Protein AF-A0A2M7LKX9-F1 (afdb_monomer_lite)

pLDDT: mean 75.67, std 16.14, range [43.53, 94.88]

Structure (mmCIF, N/CA/C/O backbone):
data_AF-A0A2M7LKX9-F1
#
_entry.id   AF-A0A2M7LKX9-F1
#
loop_
_atom_site.group_PDB
_atom_site.id
_atom_site.type_symbol
_atom_site.label_atom_id
_atom_site.label_alt_id
_atom_site.label_comp_id
_atom_site.label_asym_id
_atom_site.label_entity_id
_atom_site.label_seq_id
_atom_site.pdbx_PDB_ins_code
_atom_site.Cartn_x
_atom_site.Cartn_y
_atom_site.Cartn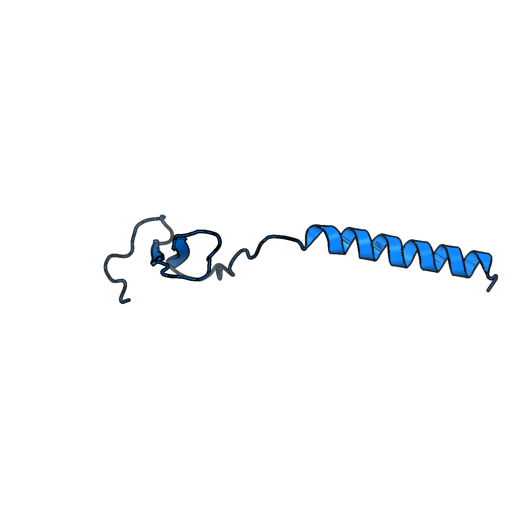_z
_atom_site.occupancy
_atom_site.B_iso_or_equiv
_atom_site.auth_seq_id
_atom_site.auth_comp_id
_atom_site.auth_asym_id
_atom_site.auth_atom_id
_atom_site.pdbx_PDB_model_num
ATOM 1 N N . MET A 1 1 ? 41.328 12.201 33.470 1.00 62.72 1 MET A N 1
ATOM 2 C CA . MET A 1 1 ? 40.442 13.053 32.643 1.00 62.72 1 MET A CA 1
ATOM 3 C C . MET A 1 1 ? 39.759 14.056 33.547 1.00 62.72 1 MET A C 1
ATOM 5 O O . MET A 1 1 ? 39.305 13.668 34.614 1.00 62.72 1 MET A O 1
ATOM 9 N N . ASN A 1 2 ? 39.683 15.320 33.139 1.00 81.75 2 ASN A N 1
ATOM 10 C CA . ASN A 1 2 ? 38.958 16.326 33.910 1.00 81.75 2 ASN A CA 1
ATOM 11 C C . ASN A 1 2 ? 37.455 16.093 33.738 1.00 81.75 2 ASN A C 1
ATOM 13 O O . ASN A 1 2 ? 36.996 15.867 32.618 1.00 81.75 2 ASN A O 1
ATOM 17 N N . THR A 1 3 ? 36.679 16.188 34.818 1.00 85.62 3 THR A N 1
ATOM 18 C CA . THR A 1 3 ? 35.218 15.985 34.795 1.00 85.62 3 THR A CA 1
ATOM 19 C C . THR A 1 3 ? 34.533 16.870 33.751 1.00 85.62 3 THR A C 1
ATOM 21 O O . THR A 1 3 ? 33.608 16.439 33.074 1.00 85.62 3 THR A O 1
ATOM 24 N N . LYS A 1 4 ? 35.055 18.085 33.533 1.00 85.88 4 LYS A N 1
ATOM 25 C CA . LYS A 1 4 ? 34.593 18.999 32.477 1.00 85.88 4 LYS A CA 1
ATOM 26 C C . LYS A 1 4 ? 34.794 18.416 31.073 1.00 85.88 4 LYS A C 1
ATOM 28 O O . LYS A 1 4 ? 33.884 18.465 30.259 1.00 85.88 4 LYS A O 1
ATOM 33 N N . THR A 1 5 ? 35.954 17.819 30.803 1.00 87.38 5 THR A N 1
ATOM 34 C CA . THR A 1 5 ? 36.253 17.166 29.518 1.00 87.38 5 THR A CA 1
ATOM 35 C C . THR A 1 5 ? 35.369 15.937 29.301 1.00 87.38 5 THR A C 1
ATOM 37 O O . THR A 1 5 ? 34.899 15.715 28.192 1.00 87.38 5 THR A O 1
ATOM 40 N N . PHE A 1 6 ? 35.087 15.176 30.362 1.00 88.56 6 PHE A N 1
ATOM 41 C CA . PHE A 1 6 ? 34.174 14.033 30.297 1.00 88.56 6 PHE A CA 1
ATOM 42 C C . PHE A 1 6 ? 32.737 14.453 29.942 1.00 88.56 6 PHE A C 1
ATOM 44 O O . PHE A 1 6 ? 32.131 13.861 29.054 1.00 88.56 6 PHE A O 1
ATOM 51 N N . LEU A 1 7 ? 32.217 15.517 30.568 1.00 88.31 7 LEU A N 1
ATOM 52 C CA . LEU A 1 7 ? 30.865 16.016 30.287 1.00 88.31 7 LEU A CA 1
ATOM 53 C C . LEU A 1 7 ? 30.710 16.549 28.856 1.00 88.31 7 LEU A C 1
ATOM 55 O O . LEU A 1 7 ? 29.673 16.326 28.237 1.00 88.31 7 LEU A O 1
ATOM 59 N N . VAL A 1 8 ? 31.740 17.203 28.310 1.00 90.88 8 VAL A N 1
ATOM 60 C CA . VAL A 1 8 ? 31.723 17.689 26.919 1.00 90.88 8 VAL A CA 1
ATOM 61 C C . VAL A 1 8 ? 31.660 16.524 25.929 1.00 90.88 8 VAL A C 1
ATOM 63 O O . VAL A 1 8 ? 30.860 16.558 24.998 1.00 90.88 8 VAL A O 1
ATOM 66 N N . ILE A 1 9 ? 32.446 15.467 26.151 1.00 88.88 9 ILE A N 1
ATOM 67 C CA . ILE A 1 9 ? 32.435 14.276 25.289 1.00 88.88 9 ILE A CA 1
ATOM 68 C C . ILE A 1 9 ? 31.072 13.572 25.352 1.00 88.88 9 ILE A C 1
ATOM 70 O O . ILE A 1 9 ? 30.528 13.197 24.315 1.00 88.88 9 ILE A O 1
ATOM 74 N N . LEU A 1 10 ? 30.489 13.445 26.547 1.00 88.50 10 LEU A N 1
ATOM 75 C CA . LEU A 1 10 ? 29.179 12.819 26.731 1.00 88.50 10 LEU A CA 1
ATOM 76 C C . LEU A 1 10 ? 28.059 13.597 26.019 1.00 88.50 10 LEU A C 1
ATOM 78 O O . LEU A 1 10 ? 2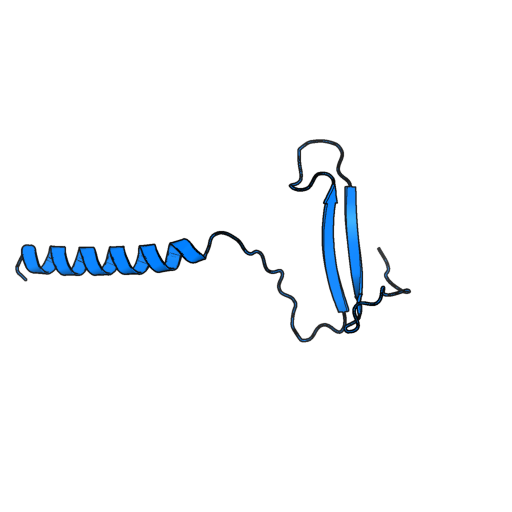7.219 12.992 25.358 1.00 88.50 10 LEU A O 1
ATOM 82 N N . ALA A 1 11 ? 28.071 14.929 26.105 1.00 86.62 11 ALA A N 1
ATOM 83 C CA . ALA A 1 11 ? 27.079 15.777 25.446 1.00 86.62 11 ALA A CA 1
ATOM 84 C C . ALA A 1 11 ? 27.127 15.658 23.913 1.00 86.62 11 ALA A C 1
ATOM 86 O O . ALA A 1 11 ? 26.081 15.584 23.271 1.00 86.62 11 ALA A O 1
ATOM 87 N N . ILE A 1 12 ? 28.328 15.580 23.329 1.00 86.12 12 ILE A N 1
ATOM 88 C CA . ILE A 1 12 ? 28.501 15.392 21.880 1.00 86.12 12 ILE A CA 1
ATOM 89 C C . ILE A 1 12 ? 27.935 14.032 21.445 1.00 86.12 12 ILE A C 1
ATOM 91 O O . ILE A 1 12 ? 27.231 13.955 20.443 1.00 86.12 12 ILE A O 1
ATOM 95 N N . LEU A 1 13 ? 28.188 12.974 22.217 1.00 84.94 13 LEU A N 1
ATOM 96 C CA . LEU A 1 13 ? 27.777 11.604 21.887 1.00 84.94 13 LEU A CA 1
ATOM 97 C C . LEU A 1 13 ? 26.249 11.406 21.965 1.00 84.94 13 LEU A C 1
ATOM 99 O O . LEU A 1 13 ? 25.652 10.725 21.131 1.00 84.94 13 LEU A O 1
ATOM 103 N N . VAL A 1 14 ? 25.589 12.051 22.930 1.00 80.94 14 VAL A N 1
ATOM 104 C CA . VAL A 1 14 ? 24.117 12.060 23.025 1.00 80.94 14 VAL A CA 1
ATOM 105 C C . VAL A 1 14 ? 23.496 12.951 21.940 1.00 80.94 14 VAL A C 1
ATOM 107 O O . VAL A 1 14 ? 22.478 12.591 21.352 1.00 80.94 14 VAL A O 1
ATOM 110 N N . GLY A 1 15 ? 24.122 14.088 21.619 1.00 75.44 15 GLY A N 1
ATOM 111 C CA . GLY A 1 15 ? 23.643 14.989 20.569 1.00 75.44 15 GLY A CA 1
ATOM 112 C C . GLY A 1 15 ? 23.621 14.341 19.182 1.00 75.44 15 GLY A C 1
ATOM 113 O O . GLY A 1 15 ? 22.637 14.477 18.459 1.00 75.44 15 GLY A O 1
ATOM 114 N N . THR A 1 16 ? 24.663 13.589 18.816 1.00 72.69 16 THR A N 1
ATOM 115 C CA . THR A 1 16 ? 24.742 12.934 17.497 1.00 72.69 16 THR A CA 1
ATOM 116 C C . THR A 1 16 ? 23.748 11.782 17.340 1.00 72.69 16 THR A C 1
ATOM 118 O O . THR A 1 16 ? 23.165 11.619 16.269 1.00 72.69 16 THR A O 1
ATOM 121 N N . THR A 1 17 ? 23.503 11.007 18.399 1.00 66.25 17 THR A N 1
ATOM 122 C CA . THR A 1 17 ? 22.540 9.890 18.372 1.00 66.25 17 THR A CA 1
ATOM 123 C C . THR A 1 17 ? 21.086 10.365 18.322 1.00 66.25 17 THR A C 1
ATOM 125 O O . THR A 1 17 ? 20.260 9.732 17.666 1.00 66.25 17 THR A O 1
ATOM 128 N N . ALA A 1 18 ? 20.772 11.514 18.929 1.00 63.78 18 ALA A N 1
ATOM 129 C CA . ALA A 1 18 ? 19.437 12.110 18.870 1.00 63.78 18 ALA A CA 1
ATOM 130 C C . ALA A 1 18 ? 19.063 12.623 17.465 1.00 63.78 18 ALA A C 1
ATOM 132 O O . ALA A 1 18 ? 17.906 12.500 17.062 1.00 63.78 18 ALA A O 1
ATOM 133 N N . ILE A 1 19 ? 20.029 13.157 16.705 1.00 62.56 19 ILE A N 1
ATOM 134 C CA . ILE A 1 19 ? 19.798 13.669 15.342 1.00 62.56 19 ILE A CA 1
ATOM 135 C C . ILE A 1 19 ? 19.496 12.520 14.369 1.00 62.56 19 ILE A C 1
ATOM 137 O O . ILE A 1 19 ? 18.575 12.627 13.566 1.00 62.56 19 ILE A O 1
ATOM 141 N N . LEU A 1 20 ? 20.209 11.395 14.481 1.00 59.28 20 LEU A N 1
ATOM 142 C CA . LEU A 1 20 ? 19.986 10.212 13.638 1.00 59.28 20 LEU A CA 1
ATOM 143 C C . LEU A 1 20 ? 18.664 9.489 13.953 1.00 59.28 20 LEU A C 1
ATOM 145 O O . LEU A 1 20 ? 18.057 8.900 13.065 1.00 59.28 20 LEU A O 1
ATOM 149 N N . ALA A 1 21 ? 18.187 9.546 15.200 1.00 56.50 21 ALA A N 1
ATOM 150 C CA . ALA A 1 21 ? 16.923 8.920 15.588 1.00 56.50 21 ALA A CA 1
ATOM 151 C C . ALA A 1 21 ? 15.684 9.695 15.100 1.00 56.50 21 ALA A C 1
ATOM 153 O O . ALA A 1 21 ? 14.626 9.091 14.904 1.00 56.50 21 ALA A O 1
ATOM 154 N N . TYR A 1 22 ? 15.801 11.010 14.886 1.00 55.72 22 TYR A N 1
ATOM 155 C CA . TYR A 1 22 ? 14.672 11.853 14.477 1.00 55.72 22 TYR A CA 1
ATOM 156 C C . TYR A 1 22 ? 14.189 11.587 13.040 1.00 55.72 22 TYR A C 1
ATOM 158 O O . TYR A 1 22 ? 13.031 11.866 12.743 1.00 55.72 22 TYR A O 1
ATOM 166 N N . ASP A 1 23 ? 15.024 10.981 12.190 1.00 52.53 23 ASP A N 1
ATOM 167 C CA . ASP A 1 23 ? 14.711 10.671 10.782 1.00 52.53 23 ASP A CA 1
ATOM 168 C C . ASP A 1 23 ? 14.132 9.253 10.574 1.00 52.53 23 ASP A C 1
ATOM 170 O O . ASP A 1 23 ? 13.844 8.824 9.464 1.00 52.53 23 ASP A O 1
ATOM 174 N N . SER A 1 24 ? 13.938 8.490 11.657 1.00 49.78 24 SER A N 1
ATOM 175 C CA . SER A 1 24 ? 13.400 7.117 11.590 1.00 49.78 24 SER A CA 1
ATOM 176 C C . SER A 1 24 ? 11.896 7.017 11.868 1.00 49.78 24 SER A C 1
ATOM 178 O O . SER A 1 24 ? 11.327 5.923 11.886 1.00 49.78 24 SER A O 1
ATOM 180 N N . LYS A 1 25 ? 11.214 8.151 12.065 1.00 53.31 25 LYS A N 1
ATOM 181 C CA . LYS A 1 25 ? 9.757 8.181 12.203 1.00 53.31 25 LYS A CA 1
ATOM 182 C C . LYS A 1 25 ? 9.101 8.407 10.850 1.00 53.31 25 LYS A C 1
ATOM 184 O O . LYS A 1 25 ? 8.775 9.528 10.488 1.00 53.31 25 LYS A O 1
ATOM 189 N N . GLY A 1 26 ? 8.823 7.296 10.178 1.00 53.28 26 GLY A N 1
ATOM 190 C CA . GLY A 1 26 ? 7.780 7.245 9.161 1.00 53.28 26 GLY A CA 1
ATOM 191 C C . GLY A 1 26 ? 8.296 7.125 7.740 1.00 53.28 26 GLY A C 1
ATOM 192 O O . GLY A 1 26 ? 8.072 8.006 6.925 1.00 53.28 26 GLY A O 1
ATOM 193 N N . SER A 1 27 ? 8.862 5.969 7.416 1.00 44.09 27 SER A N 1
ATOM 194 C CA . SER A 1 27 ? 8.350 5.270 6.247 1.00 44.09 27 SER A CA 1
ATOM 195 C C . SER A 1 27 ? 8.572 3.778 6.414 1.00 44.09 27 SER A C 1
ATOM 197 O O . SER A 1 27 ? 9.693 3.283 6.318 1.00 44.09 27 SER A O 1
ATOM 199 N N . VAL A 1 28 ? 7.485 3.041 6.630 1.00 48.09 28 VAL A N 1
ATOM 200 C CA . VAL A 1 28 ? 7.412 1.669 6.129 1.00 48.09 28 VAL A CA 1
ATOM 201 C C . VAL A 1 28 ? 7.294 1.773 4.609 1.00 48.09 28 VAL A C 1
ATOM 203 O O . VAL A 1 28 ? 6.250 1.504 4.027 1.00 48.09 28 VAL A O 1
ATOM 206 N N . ASN A 1 29 ? 8.369 2.217 3.951 1.00 43.53 29 ASN A N 1
ATOM 207 C CA . ASN A 1 29 ? 8.574 1.874 2.559 1.00 43.53 29 ASN A CA 1
ATOM 208 C C . ASN A 1 29 ? 8.668 0.356 2.596 1.00 43.53 29 ASN A C 1
ATOM 210 O O . ASN A 1 29 ? 9.675 -0.192 3.053 1.00 43.53 29 ASN A O 1
ATOM 214 N N . GLY A 1 30 ? 7.567 -0.303 2.226 1.00 46.12 30 GLY A N 1
ATOM 215 C CA . GLY A 1 30 ? 7.569 -1.728 1.964 1.00 46.12 30 GLY A CA 1
ATOM 216 C C . GLY A 1 30 ? 8.821 -2.033 1.162 1.00 46.12 30 GLY A C 1
ATOM 217 O O . GLY A 1 30 ? 9.195 -1.259 0.276 1.00 46.12 30 GLY A O 1
ATOM 218 N N . LEU A 1 31 ? 9.520 -3.098 1.547 1.00 43.81 31 LEU A N 1
ATOM 219 C CA . LEU A 1 31 ? 10.556 -3.673 0.712 1.00 43.81 31 LEU A CA 1
ATOM 220 C C . LEU A 1 31 ? 9.904 -3.980 -0.641 1.00 43.81 31 LEU A C 1
ATOM 222 O O . LEU A 1 31 ? 9.348 -5.054 -0.843 1.00 43.81 31 LEU A O 1
ATOM 226 N N . SER A 1 32 ? 9.952 -3.033 -1.570 1.00 49.38 32 SER A N 1
ATOM 227 C CA . SER A 1 32 ? 9.950 -3.352 -2.979 1.00 49.38 32 SER A CA 1
ATOM 228 C C . SER A 1 32 ? 11.310 -3.993 -3.184 1.00 49.38 32 SER A C 1
ATOM 230 O O . SER A 1 32 ? 12.314 -3.304 -3.368 1.00 49.38 32 SER A O 1
ATOM 232 N N . ASP A 1 33 ? 11.363 -5.318 -3.044 1.00 46.31 33 ASP A N 1
ATOM 233 C CA . ASP A 1 33 ? 12.450 -6.104 -3.600 1.00 46.31 33 ASP A CA 1
ATOM 234 C C . ASP A 1 33 ? 12.581 -5.641 -5.052 1.00 46.31 33 ASP A C 1
ATOM 236 O O . ASP A 1 33 ? 11.719 -5.928 -5.886 1.00 46.31 33 ASP A O 1
ATOM 240 N N . ALA A 1 34 ? 13.630 -4.870 -5.346 1.00 49.91 34 ALA A N 1
ATOM 241 C CA . ALA A 1 34 ? 13.866 -4.215 -6.634 1.00 49.91 34 ALA A CA 1
ATOM 242 C C . ALA A 1 34 ? 14.135 -5.213 -7.785 1.00 49.91 34 ALA A C 1
ATOM 244 O O . ALA A 1 34 ? 14.595 -4.830 -8.856 1.00 49.91 34 ALA A O 1
ATOM 245 N N . ASN A 1 35 ? 13.851 -6.495 -7.549 1.00 50.34 35 ASN A N 1
ATOM 246 C CA . ASN A 1 35 ? 13.978 -7.616 -8.466 1.00 50.34 35 ASN A CA 1
ATOM 247 C C . ASN A 1 35 ? 12.664 -8.404 -8.633 1.00 50.34 35 ASN A C 1
ATOM 249 O O . ASN A 1 35 ? 12.668 -9.478 -9.232 1.00 50.34 35 ASN A O 1
ATOM 253 N N . SER A 1 36 ? 11.548 -7.897 -8.104 1.00 55.84 36 SER A N 1
ATOM 254 C CA . SER A 1 36 ? 10.222 -8.488 -8.296 1.00 55.84 36 SER A CA 1
ATOM 255 C C . SER A 1 36 ? 9.648 -8.018 -9.632 1.00 55.84 36 SER A C 1
ATOM 257 O O . SER A 1 36 ? 9.601 -6.821 -9.902 1.00 55.84 36 SER A O 1
ATOM 259 N N . ASP A 1 37 ? 9.168 -8.937 -10.470 1.00 65.44 37 ASP A N 1
ATOM 260 C CA . ASP A 1 37 ? 8.540 -8.604 -11.761 1.00 65.44 37 ASP A CA 1
ATOM 261 C C . ASP A 1 37 ? 7.192 -7.858 -11.630 1.00 65.44 37 ASP A C 1
ATOM 263 O O . ASP A 1 37 ? 6.601 -7.448 -12.632 1.00 65.44 37 ASP A O 1
ATOM 267 N N . SER A 1 38 ? 6.730 -7.654 -10.397 1.00 68.88 38 SER A N 1
ATOM 268 C CA . SER A 1 38 ? 5.437 -7.090 -10.026 1.00 68.88 38 SER A CA 1
ATOM 269 C C . SER A 1 38 ? 5.554 -6.198 -8.790 1.00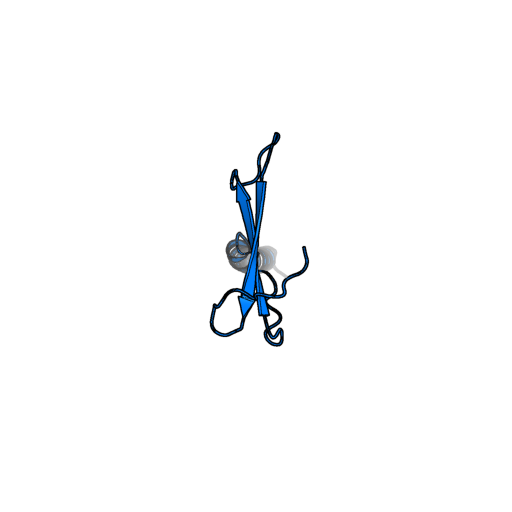 68.88 38 SER A C 1
ATOM 271 O O . SER A 1 38 ? 6.300 -6.520 -7.865 1.00 68.88 38 SER A O 1
ATOM 273 N N . ASP A 1 39 ? 4.767 -5.129 -8.763 1.00 79.69 39 ASP A N 1
ATOM 274 C CA . ASP A 1 39 ? 4.538 -4.260 -7.614 1.00 79.69 39 ASP A CA 1
ATOM 275 C C . ASP A 1 39 ? 3.234 -4.667 -6.907 1.00 79.69 39 ASP A C 1
ATOM 277 O O . ASP A 1 39 ? 2.234 -4.988 -7.557 1.00 79.69 39 ASP A O 1
ATOM 281 N N . ILE A 1 40 ? 3.246 -4.690 -5.575 1.00 84.12 40 ILE A N 1
ATOM 282 C CA . ILE A 1 40 ? 2.096 -5.088 -4.752 1.00 84.12 40 ILE A CA 1
ATOM 283 C C . ILE A 1 40 ? 1.833 -3.983 -3.735 1.00 84.12 40 ILE A C 1
ATOM 285 O O . ILE A 1 40 ? 2.669 -3.701 -2.878 1.00 84.12 40 ILE A O 1
ATOM 289 N N . SER A 1 41 ? 0.639 -3.399 -3.800 1.00 84.75 41 SER A N 1
ATOM 290 C CA . SER A 1 41 ? 0.161 -2.387 -2.860 1.00 84.75 41 SER A CA 1
ATOM 291 C C . SER A 1 41 ? -0.984 -2.936 -2.011 1.00 84.75 41 SER A C 1
ATOM 293 O O . SER A 1 41 ? -1.873 -3.629 -2.511 1.00 84.75 41 SER A O 1
ATOM 295 N N . LEU A 1 42 ? -0.959 -2.619 -0.715 1.00 88.25 42 LEU A N 1
ATOM 296 C CA . LEU A 1 42 ? -1.988 -2.990 0.253 1.00 88.25 42 LEU A CA 1
ATOM 297 C C . LEU A 1 42 ? -2.498 -1.729 0.952 1.00 88.25 42 LEU A C 1
ATOM 299 O O . LEU A 1 42 ? -1.732 -1.043 1.627 1.00 88.25 42 LEU A O 1
ATOM 303 N N . THR A 1 43 ? -3.795 -1.454 0.829 1.00 90.25 43 THR A N 1
ATOM 304 C CA . THR A 1 43 ? -4.467 -0.355 1.539 1.00 90.25 43 THR A CA 1
ATOM 305 C C . THR A 1 43 ? -5.692 -0.861 2.294 1.00 90.25 43 THR A C 1
ATOM 307 O O . THR A 1 43 ? -6.178 -1.972 2.061 1.00 90.25 43 THR A O 1
ATOM 310 N N . THR A 1 44 ? -6.188 -0.067 3.243 1.00 94.25 44 THR A N 1
ATOM 311 C CA . THR A 1 44 ? -7.351 -0.425 4.064 1.00 94.25 44 THR A CA 1
ATOM 312 C C . THR A 1 44 ? -8.440 0.638 3.983 1.00 94.25 44 THR A C 1
ATOM 314 O O . THR A 1 44 ? -8.189 1.786 3.642 1.00 94.25 44 THR A O 1
ATOM 317 N N . ASN A 1 45 ? -9.678 0.272 4.298 1.00 90.81 45 ASN A N 1
ATOM 318 C CA . ASN A 1 45 ? -10.742 1.229 4.589 1.00 90.81 45 ASN A CA 1
ATOM 319 C C . ASN A 1 45 ? -11.447 0.804 5.887 1.00 90.81 45 ASN A C 1
ATOM 321 O O . ASN A 1 45 ? -12.059 -0.270 5.897 1.00 90.81 45 ASN A O 1
ATOM 325 N N . PRO A 1 46 ? -11.366 1.601 6.969 1.00 91.50 46 PRO A N 1
ATOM 326 C CA . PRO A 1 46 ? -10.687 2.903 7.056 1.00 91.50 46 PRO A CA 1
ATOM 327 C C . PRO A 1 46 ? -9.146 2.814 7.004 1.00 91.50 46 PRO A C 1
ATOM 329 O O . PRO A 1 46 ? -8.568 1.764 7.292 1.00 91.50 46 PRO A O 1
ATOM 332 N N . ASP A 1 47 ? -8.496 3.925 6.640 1.00 88.44 47 ASP A N 1
ATOM 333 C CA . ASP A 1 47 ? -7.03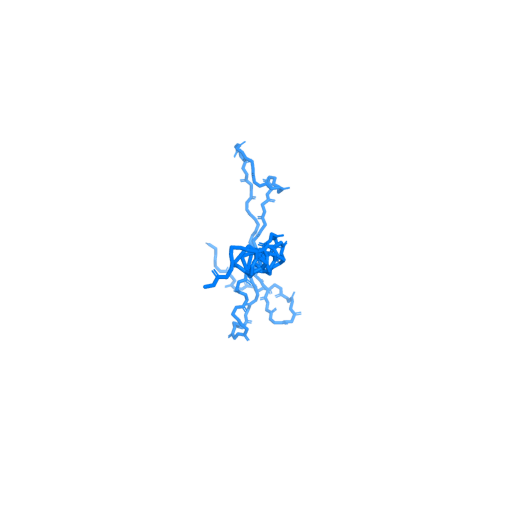6 4.124 6.675 1.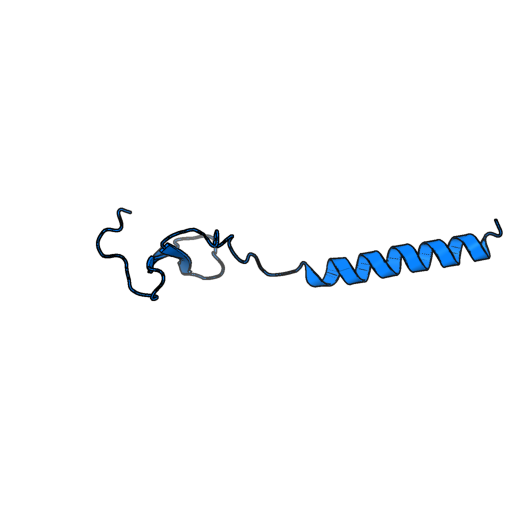00 88.44 47 ASP A CA 1
ATOM 334 C C . ASP A 1 47 ? -6.709 5.381 7.517 1.00 88.44 47 ASP A C 1
ATOM 336 O O . ASP A 1 47 ? -7.145 6.476 7.144 1.00 88.44 47 ASP A O 1
ATOM 340 N N . PRO A 1 48 ? -6.032 5.269 8.680 1.00 87.69 48 PRO A N 1
ATOM 341 C CA . PRO A 1 48 ? -5.457 4.051 9.248 1.00 87.69 48 PRO A CA 1
ATOM 342 C C . PRO A 1 48 ? -6.529 3.074 9.738 1.00 87.69 48 PRO A C 1
ATOM 344 O O . PRO A 1 48 ? -7.640 3.473 10.104 1.00 87.69 48 PRO A O 1
ATOM 347 N N . LEU A 1 49 ? -6.173 1.788 9.756 1.00 91.75 49 LEU A N 1
ATOM 348 C CA . LEU A 1 49 ? -7.040 0.700 10.202 1.00 91.75 49 LEU A CA 1
ATOM 349 C C . LEU A 1 49 ? -7.583 0.966 11.616 1.00 91.75 49 LEU A C 1
ATOM 351 O O . LEU A 1 49 ? -6.834 1.312 12.532 1.00 91.75 49 LEU A O 1
ATOM 355 N N . GLN A 1 50 ? -8.890 0.774 11.800 1.00 91.62 50 GLN A N 1
ATOM 356 C CA . GLN A 1 50 ? -9.591 1.006 13.067 1.00 91.62 50 GLN A CA 1
ATOM 357 C C . GLN A 1 50 ? -10.339 -0.255 13.525 1.00 91.62 50 GLN A C 1
ATOM 359 O O . GLN A 1 50 ? -10.706 -1.082 12.688 1.00 91.62 50 GLN A O 1
ATOM 364 N N . PRO A 1 51 ? -10.598 -0.418 14.837 1.00 93.88 51 PRO A N 1
ATOM 365 C CA . PRO A 1 51 ? -11.426 -1.509 15.341 1.00 93.88 51 PRO A CA 1
ATOM 366 C C . PRO A 1 51 ? -12.841 -1.479 14.749 1.00 93.88 51 PRO A C 1
ATOM 368 O O . PRO A 1 51 ? -13.526 -0.460 14.815 1.00 93.88 51 PRO A O 1
ATOM 371 N N . GLY A 1 52 ? -13.291 -2.616 14.220 1.00 93.38 52 GLY A N 1
ATOM 372 C CA . GLY A 1 52 ? -14.592 -2.762 13.567 1.00 93.38 52 GLY A CA 1
ATOM 373 C C . GLY A 1 52 ? -14.470 -3.447 12.204 1.00 93.38 52 GLY A C 1
ATOM 374 O O . GLY A 1 52 ? -13.410 -3.987 11.882 1.00 93.38 52 GLY A O 1
ATOM 375 N N . PRO A 1 53 ? -15.549 -3.467 11.403 1.00 92.81 53 PRO A N 1
ATOM 376 C CA . PRO A 1 53 ? -15.481 -3.924 10.022 1.00 92.81 53 PRO A CA 1
ATOM 377 C C . PRO A 1 53 ? -14.483 -3.077 9.229 1.00 92.81 53 PRO A C 1
ATOM 379 O O . PRO A 1 53 ? -14.555 -1.850 9.249 1.00 92.81 53 PRO A O 1
ATOM 382 N N . ALA A 1 54 ? -13.584 -3.740 8.511 1.00 93.94 54 ALA A N 1
ATOM 383 C CA . ALA A 1 54 ? -12.613 -3.099 7.640 1.00 93.94 54 ALA A CA 1
ATOM 384 C C . ALA A 1 54 ? -12.521 -3.850 6.312 1.00 93.94 54 ALA A C 1
ATOM 386 O O . ALA A 1 54 ? -12.766 -5.056 6.248 1.00 93.94 54 ALA A O 1
ATOM 387 N N . THR A 1 55 ? -12.171 -3.127 5.253 1.00 94.88 55 THR A N 1
ATOM 388 C CA . THR A 1 55 ? -11.924 -3.688 3.919 1.00 94.88 55 THR A CA 1
ATOM 389 C C . THR A 1 55 ? -10.447 -3.563 3.587 1.00 94.88 55 THR A C 1
ATOM 391 O O . THR A 1 55 ? -9.863 -2.508 3.819 1.00 94.88 55 THR A O 1
ATOM 394 N N . PHE A 1 56 ? -9.858 -4.619 3.032 1.00 92.00 56 PHE A N 1
ATOM 395 C CA . PHE A 1 56 ? -8.496 -4.608 2.502 1.00 92.00 56 PHE A CA 1
ATOM 396 C C . PHE A 1 56 ? -8.557 -4.530 0.980 1.00 92.00 56 PHE A C 1
ATOM 398 O O . PHE A 1 56 ? -9.309 -5.276 0.353 1.00 92.00 56 PHE A O 1
ATOM 405 N N . PHE A 1 57 ? -7.758 -3.645 0.397 1.00 90.19 57 PHE A N 1
ATOM 406 C CA . PHE A 1 57 ? -7.575 -3.546 -1.043 1.00 90.19 57 PHE A CA 1
ATOM 407 C C . PHE A 1 57 ? -6.165 -4.002 -1.378 1.00 90.19 57 PHE A C 1
ATOM 409 O O . PHE A 1 57 ? -5.189 -3.435 -0.889 1.00 90.19 57 PHE A O 1
ATOM 416 N N . ILE A 1 58 ? -6.079 -5.037 -2.206 1.00 88.38 58 ILE A N 1
ATOM 417 C CA . ILE A 1 58 ? -4.823 -5.561 -2.730 1.00 88.38 58 ILE A CA 1
ATOM 418 C C . ILE A 1 58 ? -4.763 -5.156 -4.197 1.00 88.38 58 ILE A C 1
ATOM 420 O O . ILE A 1 58 ? -5.623 -5.549 -4.985 1.00 88.38 58 ILE A O 1
ATOM 424 N N . GLU A 1 59 ? -3.765 -4.360 -4.559 1.00 87.25 59 GLU A N 1
ATOM 425 C CA . GLU A 1 59 ? -3.506 -3.969 -5.938 1.00 87.25 59 GLU A CA 1
ATOM 426 C C . GLU A 1 59 ? -2.199 -4.613 -6.402 1.00 87.25 59 GLU A C 1
ATOM 428 O O . GLU A 1 59 ? -1.143 -4.386 -5.815 1.00 87.25 59 GLU A O 1
ATOM 433 N N . VAL A 1 60 ? -2.280 -5.425 -7.457 1.00 87.25 60 VAL A N 1
ATOM 434 C CA . VAL A 1 60 ? -1.125 -6.094 -8.065 1.00 87.25 60 VAL A CA 1
ATOM 435 C C . VAL A 1 60 ? -0.894 -5.487 -9.438 1.00 87.25 60 VAL A C 1
ATOM 437 O O . VAL A 1 60 ? -1.748 -5.594 -10.324 1.00 87.25 60 VAL A O 1
ATOM 440 N N . LYS A 1 61 ? 0.257 -4.842 -9.611 1.00 86.81 61 LYS A N 1
ATOM 441 C CA . LYS A 1 61 ? 0.670 -4.194 -10.854 1.00 86.81 61 LYS A CA 1
ATOM 442 C C . LYS A 1 61 ? 1.934 -4.837 -11.402 1.00 86.81 61 LYS A C 1
ATOM 444 O O . LYS A 1 61 ? 2.769 -5.335 -10.658 1.00 86.81 61 LYS A O 1
ATOM 449 N N . ASP A 1 62 ? 2.094 -4.825 -12.715 1.00 84.56 62 ASP A N 1
ATOM 450 C CA . ASP A 1 62 ? 3.375 -5.118 -13.346 1.00 84.56 62 ASP A CA 1
ATOM 451 C C . ASP A 1 62 ? 4.324 -3.907 -13.254 1.00 84.56 62 ASP A C 1
ATOM 453 O O . ASP A 1 62 ? 3.954 -2.813 -12.819 1.00 84.56 62 ASP A O 1
ATOM 457 N N . LYS A 1 63 ? 5.559 -4.080 -13.727 1.00 81.50 63 LYS A N 1
ATOM 458 C CA . LYS A 1 63 ? 6.591 -3.025 -13.793 1.00 81.50 63 LYS A CA 1
ATOM 459 C C . LYS A 1 63 ? 6.159 -1.773 -14.564 1.00 81.50 63 LYS A C 1
ATOM 461 O O . LYS A 1 63 ? 6.767 -0.718 -14.414 1.00 81.50 63 LYS A O 1
ATOM 466 N N . SER A 1 64 ? 5.176 -1.905 -15.454 1.00 82.69 64 SER A N 1
ATOM 467 C CA . SER A 1 64 ? 4.635 -0.807 -16.256 1.00 82.69 64 SER A CA 1
ATOM 468 C C . SER A 1 64 ? 3.462 -0.095 -15.571 1.00 82.69 64 SER A C 1
ATOM 470 O O . SER A 1 64 ? 2.920 0.861 -16.126 1.00 82.69 64 SER A O 1
ATOM 472 N N . GLY A 1 65 ? 3.086 -0.531 -14.362 1.00 80.19 65 GLY A N 1
ATOM 473 C CA . GLY A 1 65 ? 1.976 0.001 -13.578 1.00 80.19 65 GLY A CA 1
ATOM 474 C C . GLY A 1 65 ? 0.609 -0.551 -13.989 1.00 80.19 65 GLY A C 1
ATOM 475 O O . GLY A 1 65 ? -0.412 -0.008 -13.558 1.00 80.19 65 GLY A O 1
ATOM 476 N N . LYS A 1 66 ? 0.561 -1.595 -14.827 1.00 85.25 66 LYS A N 1
ATOM 477 C CA . LYS A 1 66 ? -0.694 -2.194 -15.295 1.00 85.25 66 LYS A CA 1
ATOM 478 C C . LYS A 1 66 ? -1.168 -3.296 -14.353 1.00 85.25 66 LYS A C 1
ATOM 480 O O . LYS A 1 66 ? -0.328 -4.050 -13.872 1.00 85.25 66 LYS A O 1
ATOM 485 N N . PRO A 1 67 ? -2.484 -3.435 -14.118 1.00 84.06 67 PRO A N 1
ATOM 486 C CA . PRO A 1 67 ? -3.021 -4.547 -13.341 1.00 84.06 67 PRO A CA 1
ATOM 487 C C . PRO A 1 67 ? -2.607 -5.902 -13.921 1.00 84.06 67 PRO A C 1
ATOM 489 O O . PRO A 1 67 ? -2.576 -6.079 -15.140 1.00 84.06 67 PRO A O 1
ATOM 492 N N . VAL A 1 68 ? -2.315 -6.862 -13.046 1.00 85.62 68 VAL A N 1
ATOM 493 C CA . VAL A 1 68 ? -2.029 -8.243 -13.448 1.00 85.62 68 VAL A CA 1
ATOM 494 C C . VAL A 1 68 ? -3.339 -9.032 -13.550 1.00 85.62 68 VAL A C 1
ATOM 496 O O . VAL A 1 68 ? -3.969 -9.328 -12.539 1.00 85.62 68 VAL A O 1
ATOM 499 N N . ASP A 1 69 ? -3.725 -9.426 -14.767 1.00 77.06 69 ASP A N 1
ATOM 500 C CA . ASP A 1 69 ? -5.000 -10.119 -15.053 1.00 77.06 69 ASP A CA 1
ATOM 501 C C . ASP A 1 69 ? -5.093 -11.554 -14.492 1.00 77.06 69 ASP A C 1
ATOM 503 O O . ASP A 1 69 ? -6.171 -12.141 -14.454 1.00 77.06 69 ASP A O 1
ATOM 507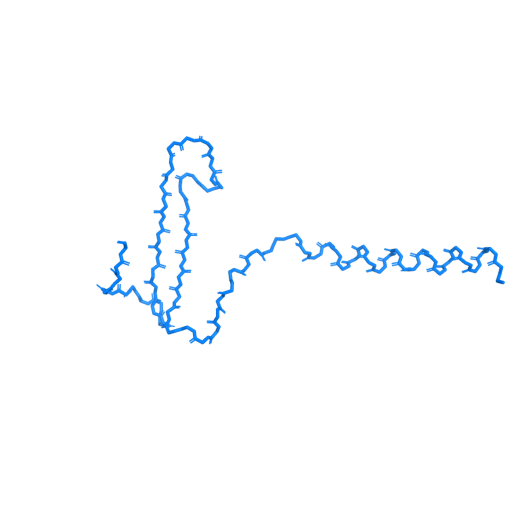 N N . THR A 1 70 ? -3.977 -12.156 -14.068 1.00 74.38 70 THR A N 1
ATOM 508 C CA . THR A 1 70 ? -3.924 -13.537 -13.534 1.00 74.38 70 THR A CA 1
ATOM 509 C C . THR A 1 70 ? -3.538 -13.572 -12.053 1.00 74.38 70 THR A C 1
ATOM 511 O O . THR A 1 70 ? -2.918 -14.525 -11.580 1.00 74.38 70 THR A O 1
ATOM 514 N N . ALA A 1 71 ? -3.874 -12.523 -11.303 1.00 68.31 71 ALA A N 1
ATOM 515 C CA . ALA A 1 71 ? -3.709 -12.535 -9.856 1.00 68.31 71 ALA A CA 1
ATOM 516 C C . ALA A 1 71 ? -4.693 -13.538 -9.222 1.00 68.31 71 ALA A C 1
ATOM 518 O O . ALA A 1 71 ? -5.900 -13.468 -9.452 1.00 68.31 71 ALA A O 1
ATOM 519 N N . GLN A 1 72 ? -4.174 -14.479 -8.431 1.00 72.12 72 GLN A N 1
ATOM 520 C CA . GLN A 1 72 ? -4.987 -15.325 -7.554 1.00 72.12 72 GLN A CA 1
ATOM 521 C C . GLN A 1 72 ? -4.959 -14.720 -6.149 1.00 72.12 72 GLN A C 1
ATOM 523 O O . GLN A 1 72 ? -3.880 -14.383 -5.658 1.00 72.12 72 GLN A O 1
ATOM 528 N N . VAL A 1 73 ? -6.140 -14.554 -5.550 1.00 64.44 73 VAL A N 1
ATOM 529 C CA . VAL A 1 73 ? -6.353 -13.971 -4.214 1.00 64.44 73 VAL A CA 1
ATOM 530 C C . VAL A 1 73 ? -6.788 -15.023 -3.209 1.00 64.44 73 VAL A C 1
ATOM 532 O O . VAL A 1 73 ? -7.562 -15.926 -3.603 1.00 64.44 73 VAL A O 1
#

Secondary structure (DSSP, 8-state):
--HHHHHHHHHHHHHHHHHHHGGGSS-------TT-SEEEEEEEESSS--SS--EEEEEEEETTS-B-TT---

Organism: NCBI:txid1974831

Sequence (73 aa):
MNTKTFLVILAILVGTTAILAYDSKGSVNGLSDANSDSDISLTTNPDPLQPGPATFFIEVKDKSGKPVDTAQV

Radius of gyration: 22.77 Å; chains: 1; bounding box: 56×34×51 Å

Foldseek 3Di:
DDPVVVVVVVVVVVVVVVVVVVVPPDDPPPPPVVPDQKDWDKDKVVVVDDPDDMDIDIFIAGPVRHGDPPDDD